Protein AF-A0A0R1MDY7-F1 (afdb_monomer_lite)

Sequence (141 aa):
MDLQIESSKIGRMMVQANVDSLRQQVEEERLKETEDSENESESTKTELEKMEDQLLELEKQQKELDKEKEIVESSFNFLKNVLGLTDEQVKSAHRNLADYTQLMEYVSYVVARIKGSSDKQIEALAKKEEIIQKEKDPKKD

Organism: NCBI:txid1423731

InterPro domains:
  IPR009681 Phage tail assembly chaperone 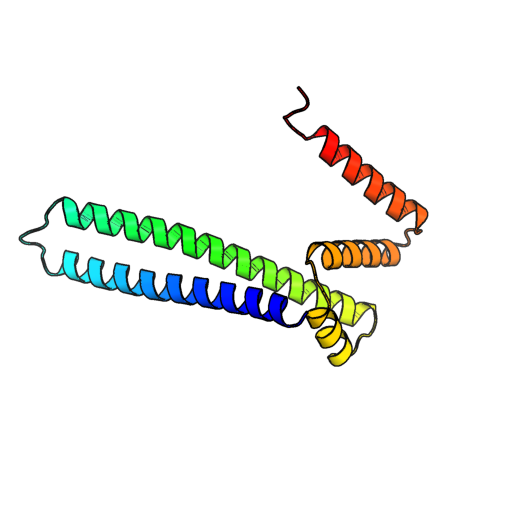protein, Siphoviridae [PF06896] (52-126)

Structure (mmCIF, N/CA/C/O backbone):
data_AF-A0A0R1MDY7-F1
#
_entry.id   AF-A0A0R1MDY7-F1
#
loop_
_atom_site.group_PDB
_atom_site.id
_atom_site.type_symbol
_atom_site.label_atom_id
_atom_site.label_alt_id
_atom_site.label_comp_id
_atom_site.label_asym_id
_atom_site.label_entity_id
_atom_site.label_seq_id
_atom_site.pdbx_PDB_ins_code
_atom_site.Cartn_x
_atom_site.Cartn_y
_atom_site.Cartn_z
_atom_site.occupancy
_atom_site.B_iso_or_equiv
_atom_site.auth_seq_id
_atom_site.auth_comp_id
_atom_site.auth_asym_id
_atom_site.auth_atom_id
_atom_site.pdbx_PDB_model_num
ATOM 1 N N . MET A 1 1 ? 12.964 -15.545 1.994 1.00 50.00 1 MET A N 1
ATOM 2 C CA . MET A 1 1 ? 12.310 -14.383 1.356 1.00 50.00 1 MET A CA 1
ATOM 3 C C . MET A 1 1 ? 10.794 -14.448 1.514 1.00 50.00 1 MET A C 1
ATOM 5 O O . MET A 1 1 ? 10.232 -13.439 1.903 1.00 50.00 1 MET A O 1
ATOM 9 N N . ASP A 1 2 ? 10.154 -15.621 1.383 1.00 54.38 2 ASP A N 1
ATOM 10 C CA . ASP A 1 2 ? 8.702 -15.793 1.639 1.00 54.38 2 ASP A CA 1
ATOM 11 C C . ASP A 1 2 ? 8.219 -15.320 3.031 1.00 54.38 2 ASP A C 1
ATOM 13 O O . ASP A 1 2 ? 7.107 -14.818 3.171 1.00 54.38 2 ASP A O 1
ATOM 17 N N . LEU A 1 3 ? 9.085 -15.384 4.050 1.00 49.34 3 LEU A N 1
ATOM 18 C CA . LEU A 1 3 ? 8.767 -15.000 5.434 1.00 49.34 3 LEU A CA 1
ATOM 19 C C . LEU A 1 3 ? 8.395 -13.515 5.626 1.00 49.34 3 LEU A C 1
ATOM 21 O O . LEU A 1 3 ? 7.615 -13.213 6.523 1.00 49.34 3 LEU A O 1
ATOM 25 N N . GLN A 1 4 ? 8.933 -12.583 4.826 1.00 52.72 4 GLN A N 1
ATOM 26 C CA . GLN A 1 4 ? 8.659 -11.140 4.996 1.00 52.72 4 GLN A CA 1
ATOM 27 C C . GLN A 1 4 ? 7.293 -10.720 4.433 1.00 52.72 4 GLN A C 1
ATOM 29 O O . GLN A 1 4 ? 6.645 -9.807 4.943 1.00 52.72 4 GLN A O 1
ATOM 34 N N . ILE A 1 5 ? 6.822 -11.401 3.392 1.00 55.75 5 ILE A N 1
ATOM 35 C CA . ILE A 1 5 ? 5.511 -11.124 2.793 1.00 55.75 5 ILE A CA 1
ATOM 36 C C . ILE A 1 5 ? 4.414 -11.770 3.628 1.00 55.75 5 ILE A C 1
ATOM 38 O O . ILE A 1 5 ? 3.368 -11.158 3.865 1.00 55.75 5 ILE A O 1
ATOM 42 N N . GLU A 1 6 ? 4.669 -12.979 4.132 1.00 58.28 6 GLU A N 1
ATOM 43 C CA . GLU A 1 6 ? 3.796 -13.601 5.120 1.00 58.28 6 GLU A CA 1
ATOM 44 C C . GLU A 1 6 ? 3.741 -12.784 6.409 1.00 58.28 6 GLU A C 1
ATOM 46 O O . GLU A 1 6 ? 2.642 -12.561 6.907 1.00 58.28 6 GLU A O 1
ATOM 51 N N . SER A 1 7 ? 4.859 -12.240 6.903 1.00 58.25 7 SER A N 1
ATOM 52 C CA . SER A 1 7 ? 4.837 -11.399 8.107 1.00 58.25 7 SER A CA 1
ATOM 53 C C . SER A 1 7 ? 4.043 -10.103 7.911 1.00 58.25 7 SER A C 1
ATOM 55 O O . SER A 1 7 ? 3.261 -9.743 8.787 1.00 58.25 7 SER A O 1
ATOM 57 N N . SER A 1 8 ? 4.151 -9.442 6.751 1.00 68.00 8 SER A N 1
ATOM 58 C CA . SER A 1 8 ? 3.347 -8.252 6.426 1.00 68.00 8 SER A CA 1
ATOM 59 C C . SER A 1 8 ? 1.848 -8.575 6.329 1.00 68.00 8 SER A C 1
ATOM 61 O O . SER A 1 8 ? 1.003 -7.826 6.824 1.00 68.00 8 SER A O 1
ATOM 63 N N . LYS A 1 9 ? 1.492 -9.723 5.737 1.00 72.44 9 LYS A N 1
ATOM 64 C CA . LYS A 1 9 ? 0.099 -10.186 5.653 1.00 72.44 9 LYS A CA 1
ATOM 65 C C . LYS A 1 9 ? -0.466 -10.565 7.025 1.00 72.44 9 LYS A C 1
ATOM 67 O O . LYS A 1 9 ? -1.593 -10.185 7.331 1.00 72.44 9 LYS A O 1
ATOM 72 N N . ILE A 1 10 ? 0.311 -11.280 7.836 1.00 78.00 10 ILE A N 1
ATOM 73 C CA . ILE A 1 10 ? -0.051 -11.671 9.204 1.00 78.00 10 ILE A CA 1
ATOM 74 C C . ILE A 1 10 ? -0.210 -10.428 10.081 1.00 78.00 10 ILE A C 1
ATOM 76 O O . ILE A 1 10 ? -1.194 -10.331 10.806 1.00 78.00 10 ILE A O 1
ATOM 80 N N . GLY A 1 11 ? 0.687 -9.446 9.959 1.00 77.94 11 GLY A N 1
ATOM 81 C CA . GLY A 1 11 ? 0.592 -8.175 10.677 1.00 77.94 11 GLY A CA 1
ATOM 82 C C . GLY A 1 11 ? -0.719 -7.443 10.391 1.00 77.94 11 GLY A C 1
ATOM 83 O O . GLY A 1 11 ? -1.428 -7.077 11.323 1.00 77.94 11 GLY A O 1
ATOM 84 N N . ARG A 1 12 ? -1.113 -7.321 9.116 1.00 78.12 12 ARG A N 1
ATOM 85 C CA . ARG A 1 12 ? -2.416 -6.733 8.747 1.00 78.12 12 ARG A CA 1
ATOM 86 C C . ARG A 1 12 ? -3.601 -7.523 9.302 1.00 78.12 12 ARG A C 1
ATOM 88 O O . ARG A 1 12 ? -4.552 -6.925 9.791 1.00 78.12 12 ARG A O 1
ATOM 95 N N . MET A 1 13 ? -3.544 -8.855 9.246 1.00 83.00 13 MET A N 1
ATOM 96 C CA . MET A 1 13 ? -4.596 -9.708 9.811 1.00 83.00 13 MET A CA 1
ATOM 97 C C . MET A 1 13 ? -4.723 -9.541 11.328 1.00 83.00 13 MET A C 1
ATOM 99 O O . MET A 1 13 ? -5.838 -9.513 11.836 1.00 83.00 13 MET A O 1
ATOM 103 N N . MET A 1 14 ? -3.607 -9.388 12.045 1.00 83.75 14 MET A N 1
ATOM 104 C CA . MET A 1 14 ? -3.617 -9.107 13.483 1.00 83.75 14 MET A CA 1
ATOM 105 C C . MET A 1 14 ? -4.224 -7.737 13.788 1.00 83.75 14 MET A C 1
ATOM 107 O O . MET A 1 14 ? -5.048 -7.636 14.689 1.00 83.75 14 MET A O 1
ATOM 111 N N . VAL A 1 15 ? -3.870 -6.699 13.023 1.00 84.50 15 VAL A N 1
ATOM 112 C CA . VAL A 1 15 ? -4.460 -5.358 13.188 1.00 84.50 15 VAL A CA 1
ATOM 113 C C . VAL A 1 15 ? -5.970 -5.395 12.943 1.00 84.50 15 VAL A C 1
ATOM 115 O O . VAL A 1 15 ? -6.720 -4.882 13.765 1.00 84.50 15 VAL A O 1
ATOM 118 N N . GLN A 1 16 ? -6.427 -6.066 11.880 1.00 85.75 16 GLN A N 1
ATOM 119 C CA . GLN A 1 16 ? -7.857 -6.253 11.610 1.00 85.75 16 GLN A CA 1
ATOM 120 C C . GLN A 1 16 ? -8.568 -6.970 12.762 1.00 85.75 16 GLN A C 1
ATOM 122 O O . GLN A 1 16 ? -9.589 -6.490 13.240 1.00 85.75 16 GLN A O 1
ATOM 127 N N . ALA A 1 17 ? -8.015 -8.091 13.232 1.00 87.69 17 ALA A N 1
ATOM 128 C CA . ALA A 1 17 ? -8.604 -8.853 14.329 1.00 87.69 17 ALA A CA 1
ATOM 129 C C . ALA A 1 17 ? -8.686 -8.030 15.626 1.00 87.69 17 ALA A C 1
ATOM 131 O O . ALA A 1 17 ? -9.670 -8.129 16.356 1.00 87.69 17 ALA A O 1
ATOM 132 N N . ASN A 1 18 ? -7.683 -7.188 15.891 1.00 85.44 18 ASN A N 1
ATOM 133 C CA . ASN A 1 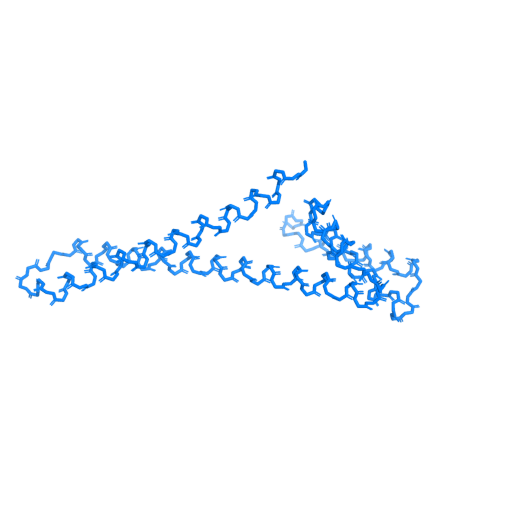18 ? -7.687 -6.286 17.039 1.00 85.44 18 ASN A CA 1
ATOM 134 C C . ASN A 1 18 ? -8.763 -5.200 16.909 1.00 85.44 18 ASN A C 1
ATOM 136 O O . ASN A 1 18 ? -9.457 -4.932 17.886 1.00 85.44 18 ASN A O 1
ATOM 140 N N . VAL A 1 19 ? -8.932 -4.607 15.719 1.00 88.75 19 VAL A N 1
ATOM 141 C CA . VAL A 1 19 ? -10.016 -3.644 15.449 1.00 88.75 19 VAL A CA 1
ATOM 142 C C . VAL A 1 19 ? -11.375 -4.299 15.679 1.00 88.75 19 VAL A C 1
ATOM 144 O O . VAL A 1 19 ? -12.198 -3.749 16.404 1.00 88.75 19 VAL A O 1
ATOM 147 N N . ASP A 1 20 ? -11.600 -5.484 15.113 1.00 90.88 20 ASP A N 1
ATOM 148 C CA . ASP A 1 20 ? -12.883 -6.184 15.223 1.00 90.88 20 ASP A CA 1
ATOM 149 C C . ASP A 1 20 ? -13.193 -6.557 16.682 1.00 90.88 20 ASP A C 1
ATOM 151 O O . ASP A 1 20 ? -14.305 -6.333 17.162 1.00 90.88 20 ASP A O 1
ATOM 155 N N . SER A 1 21 ? -12.192 -7.054 17.417 1.00 91.25 21 SER A N 1
ATOM 156 C CA . SER A 1 21 ? -12.335 -7.387 18.836 1.00 91.25 21 SER A CA 1
ATOM 157 C C . SER A 1 21 ? -12.627 -6.157 19.696 1.00 91.25 21 SER A C 1
ATOM 159 O O . SER A 1 21 ? -13.457 -6.240 20.600 1.00 91.25 21 SER A O 1
ATOM 161 N N . LEU A 1 22 ? -11.950 -5.030 19.457 1.00 89.12 22 LEU A N 1
ATOM 162 C CA . LEU A 1 22 ? -12.144 -3.817 20.253 1.00 89.12 22 LEU A CA 1
ATOM 163 C C . LEU A 1 22 ? -13.482 -3.143 19.930 1.00 89.12 22 LEU A C 1
ATOM 165 O O . LEU A 1 22 ? -14.151 -2.664 20.839 1.00 89.12 22 LEU A O 1
ATOM 169 N N . ARG A 1 23 ? -13.925 -3.177 18.664 1.00 90.81 23 ARG A N 1
ATOM 170 C CA . ARG A 1 23 ? -15.281 -2.746 18.281 1.00 90.81 23 ARG A CA 1
ATOM 171 C C . ARG A 1 23 ? -16.349 -3.502 19.052 1.00 90.81 23 ARG A C 1
ATOM 173 O O . ARG A 1 23 ? -17.258 -2.875 19.584 1.00 90.81 23 ARG A O 1
ATOM 180 N N . GLN A 1 24 ? -16.216 -4.825 19.132 1.00 90.12 24 GLN A N 1
ATOM 181 C CA . GLN A 1 24 ? -17.167 -5.650 19.865 1.00 90.12 24 GLN A CA 1
ATOM 182 C C . GLN A 1 24 ? -17.187 -5.292 21.360 1.00 90.12 24 GLN A C 1
ATOM 184 O O . GLN A 1 24 ? -18.261 -5.157 21.935 1.00 90.12 24 GLN A O 1
ATOM 189 N N . GLN A 1 25 ? -16.021 -5.069 21.974 1.00 87.81 25 GLN A N 1
ATOM 190 C CA . GLN A 1 25 ? -15.932 -4.655 23.381 1.00 87.81 25 GLN A CA 1
ATOM 191 C C . GLN A 1 25 ? -16.579 -3.287 23.632 1.00 87.81 25 GLN A C 1
ATOM 193 O O . GLN A 1 25 ? -17.334 -3.144 24.587 1.00 87.81 25 GLN A O 1
ATOM 198 N N . VAL A 1 26 ? -16.339 -2.303 22.758 1.00 88.31 26 VAL A N 1
ATOM 199 C CA . VAL A 1 26 ? -16.974 -0.975 22.841 1.00 88.31 26 VAL A CA 1
ATOM 200 C C . VAL A 1 26 ? -18.496 -1.083 22.721 1.00 88.31 26 VAL A C 1
ATOM 202 O O . VAL A 1 26 ? -19.223 -0.406 23.444 1.00 88.31 26 VAL A O 1
ATOM 205 N N . GLU A 1 27 ? -18.996 -1.934 21.824 1.00 87.69 27 GLU A N 1
ATOM 206 C CA . GLU A 1 27 ? -20.435 -2.135 21.631 1.00 87.69 27 GLU A CA 1
ATOM 207 C C . GLU A 1 27 ? -21.086 -2.827 22.839 1.00 87.69 27 GLU A C 1
ATOM 209 O O . GLU A 1 27 ? -22.139 -2.389 23.303 1.00 87.69 27 GLU A O 1
ATOM 214 N N . GLU A 1 28 ? -20.434 -3.848 23.403 1.00 87.31 28 GLU A N 1
ATOM 215 C CA . GLU A 1 28 ? -20.876 -4.524 24.629 1.00 87.31 28 GLU A CA 1
ATOM 216 C C . GLU A 1 28 ? -20.900 -3.574 25.836 1.00 87.31 28 GLU A C 1
ATOM 218 O O . GLU A 1 28 ? -21.850 -3.600 26.618 1.00 87.31 28 GLU A O 1
ATOM 223 N N . GLU A 1 29 ? -19.890 -2.716 25.985 1.00 83.75 29 GLU A N 1
ATOM 224 C CA . GLU A 1 29 ? -19.792 -1.796 27.122 1.00 83.75 29 GLU A CA 1
ATOM 225 C C . GLU A 1 29 ? -20.780 -0.621 27.002 1.00 83.75 29 GLU A C 1
ATOM 227 O O . GLU A 1 29 ? -21.405 -0.237 27.990 1.00 83.75 29 GLU A O 1
ATOM 232 N N . ARG A 1 30 ? -21.042 -0.137 25.777 1.00 83.62 30 ARG A N 1
ATOM 233 C CA . ARG A 1 30 ? -22.129 0.821 25.496 1.00 83.62 30 ARG A CA 1
ATOM 234 C C . ARG A 1 30 ? -23.505 0.270 25.849 1.00 83.62 30 ARG A C 1
ATOM 236 O O . ARG A 1 30 ? -24.335 0.998 26.387 1.00 83.62 30 ARG A O 1
ATOM 243 N N . LEU A 1 31 ? -23.763 -0.999 25.524 1.00 82.94 31 LEU A N 1
ATOM 244 C CA . LEU A 1 31 ? -25.036 -1.643 25.847 1.00 82.94 31 LEU A CA 1
ATOM 245 C C . LEU A 1 31 ? -25.233 -1.742 27.365 1.00 82.94 31 LEU A C 1
ATOM 247 O O . LEU A 1 31 ? -26.321 -1.436 27.851 1.00 82.94 31 LEU A O 1
ATOM 251 N N . LYS A 1 32 ? -24.176 -2.066 28.120 1.00 80.25 32 LYS A N 1
ATOM 252 C CA . LYS A 1 32 ? -24.225 -2.092 29.590 1.00 80.25 32 LYS A CA 1
ATOM 253 C C . LYS A 1 32 ? -24.492 -0.715 30.197 1.00 80.25 32 LYS A C 1
ATOM 255 O O . LYS A 1 32 ? -25.348 -0.620 31.067 1.00 80.25 32 LYS A O 1
ATOM 260 N N . GLU A 1 33 ? -23.850 0.354 29.711 1.00 70.75 33 GLU A N 1
ATOM 261 C CA . GLU A 1 33 ? -24.169 1.727 30.155 1.00 70.75 33 GLU A CA 1
ATOM 262 C C . GLU A 1 33 ? -25.649 2.077 29.920 1.00 70.75 33 GLU A C 1
ATOM 264 O O . GLU A 1 33 ? -26.303 2.672 30.777 1.00 70.75 33 GLU A O 1
ATOM 269 N N . THR A 1 34 ? -26.225 1.659 28.786 1.00 68.19 34 THR A N 1
ATOM 270 C CA . THR A 1 34 ? -27.648 1.912 28.507 1.00 68.19 34 THR A CA 1
ATOM 271 C C . THR A 1 34 ? -28.617 1.066 29.339 1.00 68.19 34 THR A C 1
ATOM 273 O O . THR A 1 34 ? -29.760 1.483 29.527 1.00 68.19 34 THR A O 1
ATOM 276 N N . GLU A 1 35 ? -28.196 -0.101 29.835 1.00 66.75 35 GLU A N 1
ATOM 277 C CA . GLU A 1 35 ? -29.022 -0.999 30.657 1.00 66.75 35 GLU A CA 1
ATOM 278 C C . GLU A 1 35 ? -28.920 -0.687 32.167 1.00 66.75 35 GLU A C 1
ATOM 280 O O . GLU A 1 35 ? -29.916 -0.823 32.877 1.00 66.75 35 GLU A O 1
ATOM 285 N N . ASP A 1 36 ? -27.778 -0.176 32.647 1.00 60.16 36 ASP A N 1
ATOM 286 C CA . ASP A 1 36 ? -27.485 0.093 34.068 1.00 60.16 36 ASP A CA 1
ATOM 287 C C . ASP A 1 36 ? -27.713 1.561 34.504 1.00 60.16 36 ASP A C 1
ATOM 289 O O . ASP A 1 36 ? -27.103 2.038 35.467 1.00 60.16 36 ASP A O 1
ATOM 293 N N . SER A 1 37 ? -28.644 2.286 33.865 1.00 55.31 37 SER A N 1
ATOM 294 C CA . SER A 1 37 ? -28.946 3.720 34.106 1.00 55.31 37 SER A CA 1
ATOM 295 C C . SER A 1 37 ? -29.321 4.130 35.553 1.00 55.31 37 SER A C 1
ATOM 297 O O . SER A 1 37 ? -29.659 5.289 35.792 1.00 55.31 37 SER A O 1
ATOM 299 N N . GLU A 1 38 ? -29.258 3.234 36.541 1.00 54.66 38 GLU A N 1
ATOM 300 C CA . GLU A 1 38 ? -29.468 3.541 37.963 1.00 54.66 38 GLU A CA 1
ATOM 301 C C . GLU A 1 38 ? -28.187 3.513 38.824 1.00 54.66 38 GLU A C 1
ATOM 303 O O . GLU A 1 38 ? -28.268 3.851 40.007 1.00 54.66 38 GLU A O 1
ATOM 308 N N . ASN A 1 39 ? -27.002 3.167 38.291 1.00 56.56 39 ASN A N 1
ATOM 309 C CA . ASN A 1 39 ? -25.778 3.114 39.112 1.00 56.56 39 ASN A CA 1
ATOM 310 C C . ASN A 1 39 ? -24.457 3.326 38.331 1.00 56.56 39 ASN A C 1
ATOM 312 O O . ASN A 1 39 ? -23.499 2.570 38.491 1.00 56.56 39 ASN A O 1
ATOM 316 N N . GLU A 1 40 ? -24.374 4.356 37.483 1.00 56.25 40 GLU A N 1
ATOM 317 C CA . GLU A 1 40 ? -23.128 4.696 36.775 1.00 56.25 40 GLU A CA 1
ATOM 318 C C . GLU A 1 40 ? -22.041 5.209 37.740 1.00 56.25 40 GLU A C 1
ATOM 320 O O . GLU A 1 40 ? -22.195 6.239 38.402 1.00 56.25 40 GLU A O 1
ATOM 325 N N . SER A 1 41 ? -20.900 4.514 37.794 1.00 58.72 41 SER A N 1
ATOM 326 C CA . SER A 1 41 ? -19.681 5.059 38.397 1.00 58.72 41 SER A CA 1
ATOM 327 C C . SER A 1 41 ? -18.902 5.847 37.340 1.00 58.72 41 SER A C 1
ATOM 329 O O . SER A 1 41 ? -18.736 5.390 36.216 1.00 58.72 41 SER A O 1
ATOM 331 N N . GLU A 1 42 ? -18.339 6.997 37.704 1.00 60.53 42 GLU A N 1
ATOM 332 C CA . GLU A 1 42 ? -17.494 7.841 36.833 1.00 60.53 42 GLU A CA 1
ATOM 333 C C . GLU A 1 42 ? -16.303 7.069 36.200 1.00 60.53 42 GLU A C 1
ATOM 335 O O . GLU A 1 42 ? -15.740 7.471 35.180 1.00 60.53 42 GLU A O 1
ATOM 340 N N . SER A 1 43 ? -15.953 5.911 36.778 1.00 61.19 43 SER A N 1
ATOM 341 C CA . SER A 1 43 ? -14.912 4.996 36.303 1.00 61.19 43 SER A CA 1
ATOM 342 C C . SER A 1 43 ? -15.261 4.285 34.990 1.00 61.19 43 SER A C 1
ATOM 344 O O . SER A 1 43 ? -14.376 4.157 34.150 1.00 61.19 43 SER A O 1
ATOM 346 N N . THR A 1 44 ? -16.507 3.838 34.784 1.00 63.66 44 THR A N 1
ATOM 347 C CA . THR A 1 44 ? -16.895 3.059 33.585 1.00 63.66 44 THR A CA 1
ATOM 348 C C . THR A 1 44 ? -16.962 3.940 32.343 1.00 63.66 44 THR A C 1
ATOM 350 O O . THR A 1 44 ? -16.396 3.596 31.309 1.00 63.66 44 THR A O 1
ATOM 353 N N . LYS A 1 45 ? -17.499 5.154 32.488 1.00 67.88 45 LYS A N 1
ATOM 354 C CA . LYS A 1 45 ? -17.523 6.159 31.419 1.00 67.88 45 LYS A CA 1
ATOM 355 C C . LYS A 1 45 ? -16.122 6.546 30.935 1.00 67.88 45 LYS A C 1
ATOM 357 O O . LYS A 1 45 ? -15.873 6.678 29.741 1.00 67.88 45 LYS A O 1
ATOM 362 N N . THR A 1 46 ? -15.178 6.667 31.870 1.00 80.06 46 THR A N 1
ATOM 363 C CA . THR A 1 46 ? -13.774 6.978 31.558 1.00 80.06 46 THR A CA 1
ATOM 364 C C . THR A 1 46 ? -13.061 5.814 30.852 1.00 80.06 46 THR A C 1
ATOM 366 O O . THR A 1 46 ? -12.100 6.025 30.111 1.00 80.06 46 THR A O 1
ATOM 369 N N . GLU A 1 47 ? -13.475 4.570 31.102 1.00 81.25 47 GLU A N 1
ATOM 370 C CA . GLU A 1 47 ? -12.935 3.391 30.416 1.00 81.25 47 GLU A CA 1
ATOM 371 C C . GLU A 1 47 ? -13.499 3.243 29.003 1.00 81.25 47 GLU A C 1
ATOM 373 O O . GLU A 1 47 ? -12.721 2.983 28.083 1.00 81.25 47 GLU A O 1
ATOM 378 N N . LEU A 1 48 ? -14.796 3.502 28.807 1.00 83.75 48 LEU A N 1
ATOM 379 C CA . LEU A 1 48 ? -15.412 3.498 27.483 1.00 83.75 48 LEU A CA 1
ATOM 380 C C . LEU A 1 48 ? -14.768 4.539 26.556 1.00 83.75 48 LEU A C 1
ATOM 382 O O . LEU A 1 48 ? -14.359 4.193 25.449 1.00 83.75 48 LEU A O 1
ATOM 386 N N . GLU A 1 49 ? -14.587 5.779 27.025 1.00 85.31 49 GLU A N 1
ATOM 387 C CA . GLU A 1 49 ? -13.916 6.838 26.251 1.00 85.31 49 GLU A CA 1
ATOM 388 C C . GLU A 1 49 ? -12.500 6.418 25.812 1.00 85.31 49 GLU A C 1
ATOM 390 O O . GLU A 1 49 ? -12.110 6.615 24.662 1.00 85.31 49 GLU A O 1
ATOM 395 N N . LYS A 1 50 ? -11.737 5.750 26.689 1.00 87.25 50 LYS A N 1
ATOM 396 C CA . LYS A 1 50 ? -10.401 5.234 26.338 1.00 87.25 50 LYS A CA 1
ATOM 397 C C . LYS A 1 50 ? -10.451 4.130 25.285 1.00 87.25 50 LYS A C 1
ATOM 399 O O . LYS A 1 50 ? -9.558 4.074 24.440 1.00 87.25 50 LYS A O 1
ATOM 404 N N . MET A 1 51 ? -11.437 3.235 25.348 1.00 86.25 51 MET A N 1
ATOM 405 C CA . MET A 1 51 ? -11.602 2.178 24.345 1.00 86.25 51 MET A CA 1
ATOM 406 C C . MET A 1 51 ? -12.010 2.759 22.988 1.00 86.25 51 MET A C 1
ATOM 408 O O . MET A 1 51 ? -11.492 2.322 21.960 1.00 86.25 51 MET A O 1
ATOM 412 N N . GLU A 1 52 ? -12.876 3.774 22.974 1.00 87.81 52 GLU A N 1
ATOM 413 C CA . GLU A 1 52 ? -13.267 4.498 21.760 1.00 87.81 52 GLU A CA 1
ATOM 414 C C . GLU A 1 52 ? -12.075 5.234 21.123 1.00 87.81 52 GLU A C 1
ATOM 416 O O . GLU A 1 52 ? -11.859 5.123 19.912 1.00 87.81 52 GLU A O 1
ATOM 421 N N . ASP A 1 53 ? -11.243 5.905 21.924 1.00 90.81 53 ASP A N 1
ATOM 422 C CA . ASP A 1 53 ? -10.015 6.557 21.450 1.00 90.81 53 ASP A CA 1
ATOM 423 C C . ASP A 1 53 ? -9.013 5.548 20.863 1.00 90.81 53 ASP A C 1
ATOM 425 O O . ASP A 1 53 ? -8.427 5.773 19.798 1.00 90.81 53 ASP A O 1
ATOM 429 N N . GLN A 1 54 ? -8.822 4.404 21.531 1.00 90.06 54 GLN A N 1
ATOM 430 C CA . GLN A 1 54 ? -7.963 3.324 21.033 1.00 90.06 54 GLN A CA 1
ATOM 431 C C . GLN A 1 54 ? -8.488 2.730 19.726 1.00 90.06 54 GLN A C 1
ATOM 433 O O . GLN A 1 54 ? -7.706 2.446 18.814 1.00 90.06 54 GLN A O 1
ATOM 438 N N . LEU A 1 55 ? -9.806 2.562 19.620 1.00 89.44 55 LEU A N 1
ATOM 439 C CA . LEU A 1 55 ? -10.448 2.073 18.413 1.00 89.44 55 LEU A CA 1
ATOM 440 C C . LEU A 1 55 ? -10.239 3.042 17.246 1.00 89.44 55 LEU A C 1
ATOM 442 O O . LEU A 1 55 ? -9.850 2.611 16.162 1.00 89.44 55 LEU A O 1
ATOM 446 N N . LEU A 1 56 ? -10.426 4.344 17.470 1.00 91.81 56 LEU A N 1
ATOM 447 C CA . LEU A 1 56 ? -10.204 5.372 16.452 1.00 91.81 56 LEU A CA 1
ATOM 448 C C . LEU A 1 56 ? -8.769 5.357 15.910 1.00 91.81 56 LEU A C 1
ATOM 450 O O . LEU A 1 56 ? -8.565 5.455 14.695 1.00 91.81 56 LEU A O 1
ATOM 454 N N . GLU A 1 57 ? -7.775 5.211 16.786 1.00 90.69 57 GLU A N 1
ATOM 455 C CA . GLU A 1 57 ? -6.371 5.140 16.374 1.00 90.69 57 GLU A CA 1
ATOM 456 C C . GLU A 1 57 ? -6.080 3.863 15.566 1.00 90.69 57 GLU A C 1
ATOM 458 O O . GLU A 1 57 ? -5.461 3.933 14.501 1.00 90.69 57 GLU A O 1
ATOM 463 N N . LEU A 1 58 ? -6.583 2.703 16.001 1.00 87.19 58 LEU A N 1
ATOM 464 C CA . LEU A 1 58 ? -6.409 1.447 15.262 1.00 87.19 58 LEU A CA 1
ATOM 465 C C . LEU A 1 58 ? -7.112 1.466 13.897 1.00 87.19 58 LEU A C 1
ATOM 467 O O . LEU A 1 58 ? -6.544 1.011 12.903 1.00 87.19 58 LEU A O 1
ATOM 471 N N . GLU A 1 59 ? -8.312 2.039 13.807 1.00 88.44 59 GLU A N 1
ATOM 472 C CA . GLU A 1 59 ? -9.025 2.209 12.537 1.00 88.44 59 GLU A CA 1
ATOM 473 C C . GLU A 1 59 ? -8.276 3.124 11.568 1.00 88.44 59 GLU A C 1
ATOM 475 O O . GLU A 1 59 ? -8.291 2.911 10.351 1.00 88.44 59 GLU A O 1
ATOM 480 N N . LYS A 1 60 ? -7.618 4.165 12.085 1.00 90.38 60 LYS A N 1
ATOM 481 C CA . LYS A 1 60 ? -6.783 5.044 11.269 1.00 90.38 60 LYS A CA 1
ATOM 482 C C . LYS A 1 60 ? -5.572 4.290 10.720 1.00 90.38 60 LYS A C 1
ATOM 484 O O . LYS A 1 60 ? -5.322 4.364 9.518 1.00 90.38 60 LYS A O 1
ATOM 489 N N . GLN A 1 61 ? -4.877 3.528 11.562 1.00 86.38 61 GLN A N 1
ATOM 490 C CA . GLN A 1 61 ? -3.737 2.703 11.148 1.00 86.38 61 GLN A CA 1
ATOM 491 C C . GLN A 1 61 ? -4.144 1.653 10.109 1.00 86.38 61 GLN A C 1
ATOM 493 O O . GLN A 1 61 ? -3.467 1.471 9.099 1.00 86.38 61 GLN A O 1
ATOM 498 N N . GLN A 1 62 ? -5.292 1.007 10.301 1.00 86.31 62 GLN A N 1
ATOM 499 C CA . GLN A 1 62 ? -5.851 0.066 9.336 1.00 86.31 62 GLN A CA 1
ATOM 500 C C . GLN A 1 62 ? -6.139 0.730 7.984 1.00 86.31 62 GLN A C 1
ATOM 502 O O . GLN A 1 62 ? -5.720 0.216 6.949 1.00 86.31 62 GLN A O 1
ATOM 507 N N . LYS A 1 63 ? -6.776 1.909 7.981 1.00 88.50 63 LYS A N 1
ATOM 508 C CA . LYS A 1 63 ? -7.024 2.676 6.748 1.00 88.50 63 LYS A CA 1
ATOM 509 C C . LYS A 1 63 ? -5.733 3.054 6.023 1.00 88.50 63 LYS A C 1
ATOM 511 O O . LYS A 1 63 ? -5.723 3.115 4.796 1.00 88.50 63 LYS A O 1
ATOM 516 N N . GLU A 1 64 ? -4.663 3.359 6.750 1.00 87.00 64 GLU A N 1
ATOM 517 C CA . GLU A 1 64 ? -3.355 3.643 6.151 1.00 87.00 64 GLU A CA 1
ATOM 518 C C . GLU A 1 64 ? -2.752 2.391 5.496 1.00 87.00 64 GLU A C 1
ATOM 520 O O . GLU A 1 64 ? -2.312 2.465 4.348 1.00 87.00 64 GLU A O 1
ATOM 525 N N . LEU A 1 65 ? -2.833 1.233 6.158 1.00 84.75 65 LEU A N 1
ATOM 526 C CA . LEU A 1 65 ? -2.381 -0.053 5.609 1.00 84.75 65 LEU A CA 1
ATOM 527 C C . LEU A 1 65 ? -3.184 -0.485 4.372 1.00 84.75 65 LEU A C 1
ATOM 529 O O . LEU A 1 65 ? -2.618 -1.035 3.424 1.00 84.75 65 LEU A O 1
ATOM 533 N N . ASP A 1 66 ? -4.493 -0.232 4.358 1.00 84.75 66 ASP A N 1
ATOM 534 C CA . ASP A 1 66 ? -5.349 -0.530 3.207 1.00 84.75 66 ASP A CA 1
ATOM 535 C C . ASP A 1 66 ? -4.998 0.352 2.005 1.00 84.75 66 ASP A C 1
ATOM 537 O O . ASP A 1 66 ? -4.847 -0.152 0.890 1.00 84.75 66 ASP A O 1
ATOM 541 N N . LYS A 1 67 ? -4.766 1.651 2.229 1.00 87.00 67 LYS A N 1
ATOM 542 C CA . LYS A 1 67 ? -4.289 2.563 1.177 1.00 87.00 67 LYS A CA 1
ATOM 543 C C . LYS A 1 67 ? -2.938 2.136 0.618 1.00 87.00 67 LYS A C 1
ATOM 545 O O . LYS A 1 67 ? -2.740 2.168 -0.594 1.00 87.00 67 LYS A O 1
ATOM 550 N N . GLU A 1 68 ? -2.004 1.743 1.480 1.00 84.12 68 GLU A N 1
ATOM 551 C CA . GLU A 1 68 ? -0.696 1.245 1.049 1.00 84.12 68 GLU A CA 1
ATOM 552 C C . GLU A 1 68 ? -0.856 0.023 0.136 1.00 84.12 68 GLU A C 1
ATOM 554 O O . GLU A 1 68 ? -0.287 -0.025 -0.957 1.00 84.12 68 GLU A O 1
ATOM 559 N N . LYS A 1 69 ? -1.706 -0.932 0.528 1.00 84.50 69 LYS A N 1
ATOM 560 C CA . LYS A 1 69 ? -2.018 -2.110 -0.285 1.00 84.50 69 LYS A CA 1
ATOM 561 C C . LYS A 1 69 ? -2.607 -1.731 -1.646 1.00 84.50 69 LYS A C 1
ATOM 563 O O . LYS A 1 69 ? -2.161 -2.265 -2.662 1.00 84.50 69 LYS A O 1
ATOM 568 N N . GLU A 1 70 ? -3.571 -0.814 -1.685 1.00 88.44 70 GLU A N 1
ATOM 569 C CA . GLU A 1 70 ? -4.175 -0.344 -2.937 1.00 88.44 70 GLU A CA 1
ATOM 570 C C . GLU A 1 70 ? -3.144 0.296 -3.874 1.00 88.44 70 GLU A C 1
ATOM 572 O O . GLU A 1 70 ? -3.156 0.039 -5.082 1.00 88.44 70 GLU A O 1
ATOM 577 N N . ILE A 1 71 ? -2.222 1.098 -3.332 1.00 87.88 71 ILE A N 1
ATOM 578 C CA . ILE A 1 71 ? -1.136 1.719 -4.101 1.00 87.88 71 ILE A CA 1
ATOM 579 C C . ILE A 1 71 ? -0.223 0.646 -4.698 1.00 87.88 71 ILE A C 1
ATOM 581 O O . ILE A 1 71 ? 0.124 0.716 -5.881 1.00 87.88 71 ILE A O 1
ATOM 585 N N . VAL A 1 72 ? 0.144 -0.364 -3.911 1.00 86.88 72 VAL A N 1
ATOM 586 C CA . VAL A 1 72 ? 0.996 -1.471 -4.360 1.00 86.88 72 VAL A CA 1
ATOM 587 C C . VAL A 1 72 ? 0.313 -2.268 -5.470 1.00 86.88 72 VAL A C 1
ATOM 589 O O . VAL A 1 72 ? 0.901 -2.469 -6.533 1.00 86.88 72 VAL A O 1
ATOM 592 N N . GLU A 1 73 ? -0.939 -2.679 -5.270 1.00 88.44 73 GLU A N 1
ATOM 593 C CA . GLU A 1 73 ? -1.704 -3.429 -6.274 1.00 88.44 73 GLU A CA 1
ATOM 594 C C . GLU A 1 73 ? -1.889 -2.616 -7.562 1.00 88.44 73 GLU A C 1
ATOM 596 O O . GLU A 1 73 ? -1.676 -3.126 -8.666 1.00 88.44 73 GLU A O 1
ATOM 601 N N . SER A 1 74 ? -2.201 -1.325 -7.438 1.00 92.19 74 SER A N 1
ATOM 602 C CA . SER A 1 74 ? -2.315 -0.409 -8.578 1.00 92.19 74 SER A CA 1
ATOM 603 C C . SER A 1 74 ? -0.995 -0.265 -9.335 1.00 92.19 74 SER A C 1
ATOM 605 O O . SER A 1 74 ? -0.988 -0.244 -10.567 1.00 92.19 74 SER A O 1
ATOM 607 N N . SER A 1 75 ? 0.130 -0.223 -8.620 1.00 91.56 75 SER A N 1
ATOM 608 C CA . SER A 1 75 ? 1.470 -0.115 -9.204 1.00 91.56 75 SER A CA 1
ATOM 609 C C . SER A 1 75 ? 1.839 -1.366 -10.000 1.00 91.56 75 SER A C 1
ATOM 611 O O . SER A 1 75 ? 2.294 -1.266 -11.140 1.00 91.56 75 SER A O 1
ATOM 613 N N . PHE A 1 76 ? 1.576 -2.556 -9.455 1.00 91.94 76 PHE A N 1
ATOM 614 C CA . PHE A 1 76 ? 1.792 -3.806 -10.183 1.00 91.94 76 PHE A CA 1
ATOM 615 C C . PHE A 1 76 ? 0.859 -3.954 -11.384 1.00 91.94 76 PHE A C 1
ATOM 617 O O . PHE A 1 76 ? 1.311 -4.384 -12.444 1.00 91.94 76 PHE A O 1
ATOM 624 N N . ASN A 1 77 ? -0.407 -3.548 -11.267 1.00 92.94 77 ASN A N 1
ATOM 625 C CA . ASN A 1 77 ? -1.340 -3.535 -12.394 1.00 92.94 77 ASN A CA 1
ATOM 626 C C . ASN A 1 77 ? -0.885 -2.576 -13.502 1.00 92.94 77 ASN A C 1
ATOM 628 O O . ASN A 1 77 ? -0.930 -2.925 -14.683 1.00 92.94 77 ASN A O 1
ATOM 632 N N . PHE A 1 78 ? -0.395 -1.390 -13.138 1.00 94.81 78 PHE A N 1
ATOM 633 C CA . PHE A 1 78 ? 0.207 -0.457 -14.085 1.00 94.81 78 PHE A CA 1
ATOM 634 C C . PHE A 1 78 ? 1.396 -1.093 -14.817 1.00 94.81 78 PHE A C 1
ATOM 636 O O . PHE A 1 78 ? 1.410 -1.120 -16.049 1.00 94.81 78 PHE A O 1
ATOM 643 N N . LEU A 1 79 ? 2.355 -1.663 -14.080 1.00 93.88 79 LEU A N 1
ATOM 644 C CA . LEU A 1 79 ? 3.528 -2.319 -14.664 1.00 93.88 79 LEU A CA 1
ATOM 645 C C . LEU A 1 79 ? 3.139 -3.500 -15.555 1.00 93.88 79 LEU A C 1
ATOM 647 O O . LEU A 1 79 ? 3.69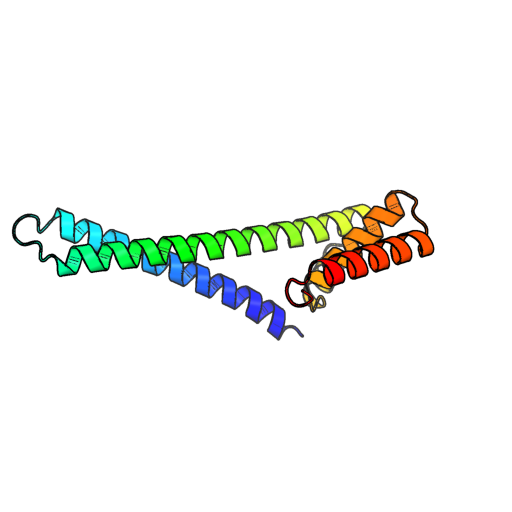3 -3.652 -16.643 1.00 93.88 79 LEU A O 1
ATOM 651 N N . LYS A 1 80 ? 2.154 -4.298 -15.131 1.00 94.81 80 LYS A N 1
ATOM 652 C CA . LYS A 1 80 ? 1.603 -5.402 -15.919 1.00 94.81 80 LYS A CA 1
ATOM 653 C C . LYS A 1 80 ? 1.120 -4.917 -17.280 1.00 94.81 80 LYS A C 1
ATOM 655 O O . LYS A 1 80 ? 1.499 -5.487 -18.298 1.00 94.81 80 LYS A O 1
ATOM 660 N N . ASN A 1 81 ? 0.329 -3.850 -17.291 1.00 95.00 81 ASN A N 1
ATOM 661 C CA . ASN A 1 81 ? -0.270 -3.318 -18.509 1.00 95.00 81 ASN A CA 1
ATOM 662 C C . ASN A 1 81 ? 0.764 -2.655 -19.424 1.00 95.00 81 ASN A C 1
ATOM 664 O O . ASN A 1 81 ? 0.732 -2.861 -20.633 1.00 95.00 81 ASN A O 1
ATOM 668 N N . VAL A 1 82 ? 1.691 -1.879 -18.860 1.00 94.31 82 VAL A N 1
ATOM 669 C CA . VAL A 1 82 ? 2.703 -1.148 -19.636 1.00 94.31 82 VAL A CA 1
ATOM 670 C C . VAL A 1 82 ? 3.753 -2.081 -20.228 1.00 94.31 82 VAL A C 1
ATOM 672 O O . VAL A 1 82 ? 4.159 -1.899 -21.373 1.00 94.31 82 VAL A O 1
ATOM 675 N N . LEU A 1 83 ? 4.215 -3.060 -19.451 1.00 92.81 83 LEU A N 1
ATOM 676 C CA . LEU A 1 83 ? 5.305 -3.953 -19.850 1.00 92.81 83 LEU A CA 1
ATOM 677 C C . LEU A 1 83 ? 4.799 -5.273 -20.448 1.00 92.81 83 LEU A C 1
ATOM 679 O O . LEU A 1 83 ? 5.608 -6.104 -20.852 1.00 92.81 83 LEU A O 1
ATOM 683 N N . GLY A 1 84 ? 3.479 -5.480 -20.500 1.00 93.62 84 GLY A N 1
ATOM 684 C CA . GLY A 1 84 ? 2.870 -6.712 -21.003 1.00 93.62 84 GLY A CA 1
ATOM 685 C C . GLY A 1 84 ? 3.199 -7.937 -20.147 1.00 93.62 84 GLY A C 1
ATOM 686 O O . GLY A 1 84 ? 3.429 -9.018 -20.687 1.00 93.62 84 GLY A O 1
ATOM 687 N N . LEU A 1 85 ? 3.267 -7.776 -18.822 1.00 93.62 85 LEU A N 1
ATOM 688 C CA . LEU A 1 85 ? 3.610 -8.876 -17.918 1.00 93.62 85 LEU A CA 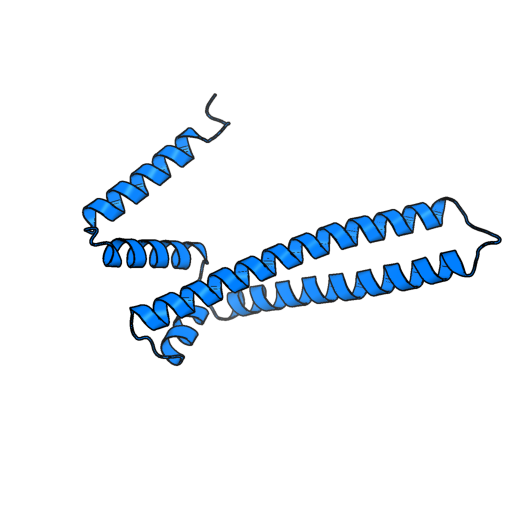1
ATOM 689 C C . LEU A 1 85 ? 2.446 -9.862 -17.781 1.00 93.62 85 LEU A C 1
ATOM 691 O O . LEU A 1 85 ? 1.269 -9.498 -17.757 1.00 93.62 85 LEU A O 1
ATOM 695 N N . THR A 1 86 ? 2.789 -11.131 -17.615 1.00 94.06 86 THR A N 1
ATOM 696 C CA . THR A 1 86 ? 1.840 -12.183 -17.242 1.00 94.06 86 THR A CA 1
ATOM 697 C C . THR A 1 86 ? 1.521 -12.135 -15.747 1.00 94.06 86 THR A C 1
ATOM 699 O O . THR A 1 86 ? 2.296 -11.618 -14.938 1.00 94.06 86 THR A O 1
ATOM 702 N N . ASP A 1 87 ? 0.399 -12.737 -15.348 1.00 91.19 87 ASP A N 1
ATOM 703 C CA . ASP A 1 87 ? 0.035 -12.869 -13.932 1.00 91.19 87 ASP A CA 1
ATOM 704 C C . ASP A 1 87 ? 1.079 -13.636 -13.113 1.00 91.19 87 ASP A C 1
ATOM 706 O O . ASP A 1 87 ? 1.286 -13.338 -11.938 1.00 91.19 87 ASP A O 1
ATOM 710 N N . GLU A 1 88 ? 1.770 -14.602 -13.718 1.00 91.69 88 GLU A N 1
ATOM 711 C CA . GLU A 1 88 ? 2.844 -15.339 -13.047 1.00 91.69 88 GLU A CA 1
ATOM 712 C C . GLU A 1 88 ? 4.068 -14.460 -12.791 1.00 91.69 88 GLU A C 1
ATOM 714 O O . GLU A 1 88 ? 4.645 -14.513 -11.704 1.00 91.69 88 GLU A O 1
ATOM 719 N N . GLN A 1 89 ? 4.430 -13.598 -13.744 1.00 90.12 89 GLN A N 1
ATOM 720 C CA . GLN A 1 89 ? 5.519 -12.636 -13.570 1.00 90.12 89 GLN A CA 1
ATOM 721 C C . GLN A 1 89 ? 5.183 -11.599 -12.498 1.00 90.12 89 GLN A C 1
ATOM 723 O O . GLN A 1 89 ? 6.034 -11.300 -11.665 1.00 90.12 89 GLN A O 1
ATOM 728 N N . VAL A 1 90 ? 3.942 -11.106 -12.462 1.00 88.94 90 VAL A N 1
ATOM 729 C CA . VAL A 1 90 ? 3.481 -10.180 -11.416 1.00 88.94 90 VAL A CA 1
ATOM 730 C C . VAL A 1 90 ? 3.486 -10.855 -10.045 1.00 88.94 90 VAL A C 1
ATOM 732 O O . VAL A 1 90 ? 4.014 -10.291 -9.090 1.00 88.94 90 VAL A O 1
ATOM 735 N N . LYS A 1 91 ? 2.981 -12.091 -9.935 1.00 87.31 91 LYS A N 1
ATOM 736 C CA . LYS A 1 91 ? 3.038 -12.870 -8.685 1.00 87.31 91 LYS A CA 1
ATOM 737 C C . LYS A 1 91 ? 4.473 -13.119 -8.229 1.00 87.31 91 LYS A C 1
ATOM 739 O O . LYS A 1 91 ? 4.757 -13.020 -7.039 1.00 87.31 91 LYS A O 1
ATOM 744 N N . SER A 1 92 ? 5.369 -13.439 -9.158 1.00 87.06 92 SER A N 1
ATOM 745 C CA . SER A 1 92 ? 6.790 -13.622 -8.866 1.00 87.06 92 SER A CA 1
ATOM 746 C C . SER A 1 92 ? 7.429 -12.318 -8.387 1.00 87.06 92 SER A C 1
ATOM 748 O O . SER A 1 92 ? 8.125 -12.315 -7.375 1.00 87.06 92 SER A O 1
ATOM 750 N N . ALA A 1 93 ? 7.143 -11.193 -9.045 1.00 84.81 93 ALA A N 1
ATOM 751 C CA . ALA A 1 93 ? 7.638 -9.886 -8.631 1.00 84.81 93 ALA A CA 1
ATOM 752 C C . ALA A 1 93 ? 7.128 -9.513 -7.231 1.00 84.81 93 ALA A C 1
ATOM 754 O O . ALA A 1 93 ? 7.932 -9.161 -6.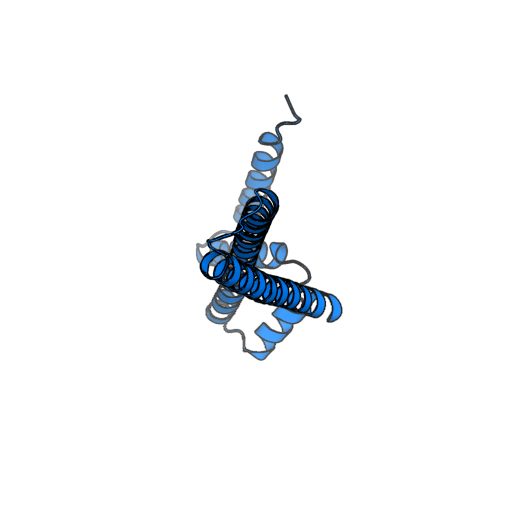378 1.00 84.81 93 ALA A O 1
ATOM 755 N N . HIS A 1 94 ? 5.837 -9.713 -6.952 1.00 81.12 94 HIS A N 1
ATOM 756 C CA . HIS A 1 94 ? 5.265 -9.533 -5.616 1.00 81.12 94 HIS A CA 1
ATOM 757 C C . HIS A 1 94 ? 5.985 -10.350 -4.538 1.00 81.12 94 HIS A C 1
ATOM 759 O O . HIS A 1 94 ? 6.150 -9.847 -3.436 1.00 81.12 94 HIS A O 1
ATOM 765 N N . ARG A 1 95 ? 6.406 -11.588 -4.841 1.00 80.50 95 ARG A N 1
ATOM 766 C CA . ARG A 1 95 ? 7.116 -12.474 -3.895 1.00 80.50 95 ARG A CA 1
ATOM 767 C C . ARG A 1 95 ? 8.565 -12.079 -3.630 1.00 80.50 95 ARG A C 1
ATOM 769 O O . ARG A 1 95 ? 9.102 -12.383 -2.570 1.00 80.50 95 ARG A O 1
ATOM 776 N N . ASN A 1 96 ? 9.205 -11.462 -4.615 1.00 78.81 96 ASN A N 1
ATOM 777 C CA . ASN A 1 96 ? 10.627 -11.135 -4.562 1.00 78.81 96 ASN A CA 1
ATOM 778 C C . ASN A 1 96 ? 10.889 -9.674 -4.191 1.00 78.81 96 ASN A C 1
ATOM 780 O O . ASN A 1 96 ? 12.038 -9.302 -3.958 1.00 78.81 96 ASN A O 1
ATOM 784 N N . LEU A 1 97 ? 9.847 -8.845 -4.141 1.00 75.25 97 LEU A N 1
ATOM 785 C CA . LEU A 1 97 ? 9.982 -7.456 -3.746 1.00 75.25 97 LEU A CA 1
ATOM 786 C C . LEU A 1 97 ? 10.265 -7.382 -2.240 1.00 75.25 97 LEU A C 1
ATOM 788 O O . LEU A 1 97 ? 9.425 -7.753 -1.423 1.00 75.25 97 LEU A O 1
ATOM 792 N N . ALA A 1 98 ? 11.465 -6.930 -1.882 1.00 63.53 98 ALA A N 1
ATOM 793 C CA . ALA A 1 98 ? 11.886 -6.823 -0.486 1.00 63.53 98 ALA A CA 1
ATOM 794 C C . ALA A 1 98 ? 11.389 -5.531 0.187 1.00 63.53 98 ALA A C 1
ATOM 796 O O . ALA A 1 98 ? 11.252 -5.495 1.407 1.00 63.53 98 ALA A O 1
ATOM 797 N N . ASP A 1 99 ? 11.141 -4.480 -0.602 1.00 73.69 99 ASP A N 1
ATOM 798 C CA . ASP A 1 99 ? 10.817 -3.137 -0.120 1.00 73.69 99 ASP A CA 1
ATOM 799 C C . ASP A 1 99 ? 9.901 -2.407 -1.115 1.00 73.69 99 ASP A C 1
ATOM 801 O O . ASP A 1 99 ? 10.186 -2.353 -2.315 1.00 73.69 99 ASP A O 1
ATOM 805 N N . TYR A 1 100 ? 8.815 -1.819 -0.608 1.00 76.88 100 TYR A N 1
ATOM 806 C CA . TYR A 1 100 ? 7.872 -1.011 -1.382 1.00 76.88 100 TYR A CA 1
ATOM 807 C C . TYR A 1 100 ? 8.522 0.219 -2.021 1.00 76.88 100 TYR A C 1
ATOM 809 O O . TYR A 1 100 ? 8.105 0.635 -3.103 1.00 76.88 100 TYR A O 1
ATOM 817 N N . THR A 1 101 ? 9.577 0.759 -1.410 1.00 81.69 101 THR A N 1
ATOM 818 C CA . THR A 1 101 ? 10.344 1.883 -1.961 1.00 81.69 101 THR A CA 1
ATOM 819 C C . THR A 1 101 ? 10.889 1.542 -3.346 1.00 81.69 101 THR A C 1
ATOM 821 O O . THR A 1 101 ? 10.718 2.316 -4.285 1.00 81.69 101 THR A O 1
ATOM 824 N N . GLN A 1 102 ? 11.422 0.329 -3.521 1.00 83.31 102 GLN A N 1
ATOM 825 C CA . GLN A 1 102 ? 11.965 -0.124 -4.805 1.00 83.31 102 GLN A CA 1
ATOM 826 C C . GLN A 1 102 ? 10.886 -0.240 -5.888 1.00 83.31 102 GLN A C 1
ATOM 828 O O . GLN A 1 102 ? 11.139 0.061 -7.056 1.00 83.31 102 GLN A O 1
ATOM 833 N N . LEU A 1 103 ? 9.664 -0.645 -5.519 1.00 87.62 103 LEU A N 1
ATOM 834 C CA . LEU A 1 103 ? 8.542 -0.663 -6.460 1.00 87.62 103 LEU A CA 1
ATOM 835 C C . LEU A 1 103 ? 8.193 0.754 -6.910 1.00 87.62 103 LEU A C 1
ATOM 837 O O . LEU A 1 103 ? 8.043 0.984 -8.108 1.00 87.62 103 LEU A O 1
ATOM 841 N N . MET A 1 104 ? 8.096 1.702 -5.977 1.00 88.50 104 MET A N 1
ATOM 842 C CA . MET A 1 104 ? 7.754 3.089 -6.298 1.00 88.50 104 MET A CA 1
ATOM 843 C C . MET A 1 104 ? 8.834 3.775 -7.140 1.00 88.50 104 MET A C 1
ATOM 845 O O . MET A 1 104 ? 8.509 4.472 -8.104 1.00 88.50 104 MET A O 1
ATOM 849 N N . GLU A 1 105 ? 10.109 3.530 -6.839 1.00 88.19 105 GLU A N 1
ATOM 850 C CA . GLU A 1 105 ? 11.243 3.981 -7.652 1.00 88.19 105 GLU A CA 1
ATOM 851 C C . GLU A 1 105 ? 11.156 3.434 -9.079 1.00 88.19 105 GLU A C 1
ATOM 853 O O . GLU A 1 105 ? 11.291 4.184 -10.051 1.00 88.19 105 GLU A O 1
ATOM 858 N N . TYR A 1 106 ? 10.862 2.139 -9.224 1.00 90.06 106 TYR A N 1
ATOM 859 C CA . TYR A 1 106 ? 10.735 1.519 -10.536 1.00 90.06 106 TYR A CA 1
ATOM 860 C C . TYR A 1 106 ? 9.517 2.033 -11.314 1.00 90.06 106 TYR A C 1
ATOM 862 O O . TYR A 1 106 ? 9.628 2.327 -12.505 1.00 90.06 106 TYR A O 1
ATOM 870 N N . VAL A 1 107 ? 8.367 2.218 -10.657 1.00 92.00 107 VAL A N 1
ATOM 871 C CA . VAL A 1 107 ? 7.194 2.853 -11.279 1.00 92.00 107 VAL A CA 1
ATOM 872 C C . VAL A 1 107 ? 7.537 4.263 -11.757 1.00 92.00 107 VAL A C 1
ATOM 874 O O . VAL A 1 107 ? 7.232 4.603 -12.901 1.00 92.00 107 VAL A O 1
ATOM 877 N N . SER A 1 108 ? 8.217 5.066 -10.933 1.00 91.06 108 SER A N 1
ATOM 878 C CA . SER A 1 108 ? 8.654 6.418 -11.304 1.00 91.06 1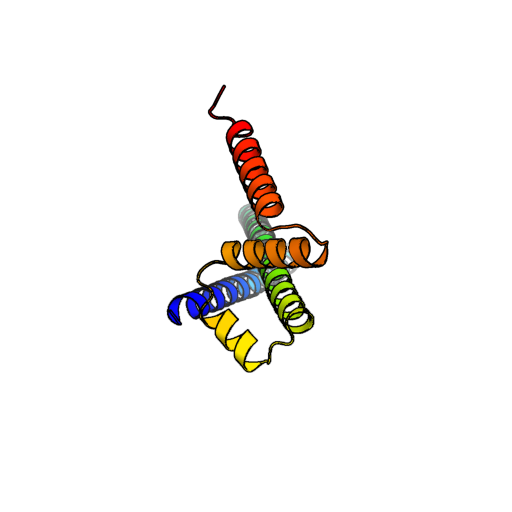08 SER A CA 1
ATOM 879 C C . SER A 1 108 ? 9.578 6.401 -12.527 1.00 91.06 108 SER A C 1
ATOM 881 O O . SER A 1 108 ? 9.354 7.146 -13.489 1.00 91.06 108 SER A O 1
ATOM 883 N N . TYR A 1 109 ? 10.553 5.484 -12.553 1.00 92.00 109 TYR A N 1
ATOM 884 C CA . TYR A 1 109 ? 11.430 5.267 -13.705 1.00 92.00 109 TYR A CA 1
ATOM 885 C C . TYR A 1 109 ? 10.631 4.954 -14.976 1.00 92.00 109 TYR A C 1
ATOM 887 O O . TYR A 1 109 ? 10.801 5.621 -16.000 1.00 92.00 109 TYR A O 1
ATOM 895 N N . VAL A 1 110 ? 9.718 3.980 -14.915 1.00 92.69 110 VAL A N 1
ATOM 896 C CA . VAL A 1 110 ? 8.896 3.568 -16.061 1.00 92.69 110 VAL A CA 1
ATOM 897 C C . VAL A 1 110 ? 8.035 4.731 -16.560 1.00 92.69 110 VAL A C 1
ATOM 899 O O . VAL A 1 110 ? 8.015 5.005 -17.761 1.00 92.69 110 VAL A O 1
ATOM 902 N N . VAL A 1 111 ? 7.392 5.481 -15.662 1.00 92.25 111 VAL A N 1
ATOM 903 C CA . VAL A 1 111 ? 6.611 6.677 -16.020 1.00 92.25 111 VAL A CA 1
ATOM 904 C C . VAL A 1 111 ? 7.483 7.720 -16.722 1.00 92.25 111 VAL A C 1
ATOM 906 O O . VAL A 1 111 ? 7.071 8.283 -17.738 1.00 92.25 111 VAL A O 1
ATOM 909 N N . ALA A 1 112 ? 8.691 7.981 -16.223 1.00 91.06 112 ALA A N 1
ATOM 910 C CA . ALA A 1 112 ? 9.599 8.942 -16.838 1.00 91.06 112 ALA A CA 1
ATOM 911 C C . ALA A 1 112 ? 10.069 8.490 -18.231 1.00 91.06 112 ALA A C 1
ATOM 913 O O . ALA A 1 112 ? 10.137 9.312 -19.147 1.00 91.06 112 ALA A O 1
ATOM 914 N N . ARG A 1 113 ? 10.323 7.190 -18.428 1.00 91.88 113 ARG A N 1
ATOM 915 C CA . ARG A 1 113 ? 10.669 6.632 -19.746 1.00 91.88 113 ARG A CA 1
ATOM 916 C C . ARG A 1 113 ? 9.515 6.739 -20.737 1.00 91.88 113 ARG A C 1
ATOM 918 O O . ARG A 1 113 ? 9.748 7.155 -21.868 1.00 91.88 113 ARG A O 1
ATOM 925 N N . ILE A 1 114 ? 8.279 6.460 -20.315 1.00 91.12 114 ILE A N 1
ATOM 926 C CA . ILE A 1 114 ? 7.078 6.657 -21.151 1.00 91.12 114 ILE A CA 1
ATOM 927 C C . ILE A 1 114 ? 6.936 8.126 -21.567 1.00 91.12 114 ILE A C 1
ATOM 929 O O . ILE A 1 114 ? 6.577 8.418 -22.704 1.00 91.12 114 ILE A O 1
ATOM 933 N N . LYS A 1 115 ? 7.269 9.062 -20.670 1.00 92.06 115 LYS A N 1
ATOM 934 C CA . LYS A 1 115 ? 7.280 10.507 -20.955 1.00 92.06 115 LYS A CA 1
ATOM 935 C C . LYS A 1 115 ? 8.442 10.961 -21.853 1.00 92.06 115 LYS A C 1
ATOM 937 O O . LYS A 1 115 ? 8.528 12.145 -22.165 1.00 92.06 115 LYS A O 1
ATOM 942 N N . GLY A 1 116 ? 9.320 10.052 -22.280 1.00 91.81 116 GLY A N 1
ATOM 943 C CA . GLY A 1 116 ? 10.426 10.341 -23.193 1.00 91.81 116 GLY A CA 1
ATOM 944 C C . GLY A 1 116 ? 11.711 10.817 -22.513 1.00 91.81 116 GLY A C 1
ATOM 945 O O . GLY A 1 116 ? 12.630 11.255 -23.203 1.00 91.81 116 GLY A O 1
ATOM 946 N N . SER A 1 117 ? 11.813 10.721 -21.184 1.00 92.75 117 SER A N 1
ATOM 947 C CA . SER A 1 117 ? 13.049 11.059 -20.476 1.00 92.75 117 SER A CA 1
ATOM 948 C C . SER A 1 117 ? 14.159 10.045 -20.771 1.00 92.75 117 SER A C 1
ATOM 950 O O . SER A 1 117 ? 13.948 8.829 -20.833 1.00 92.75 117 SER A O 1
ATOM 952 N N . SER A 1 118 ? 15.376 10.554 -20.935 1.00 91.69 118 SER A N 1
ATOM 953 C CA . SER A 1 118 ? 16.599 9.747 -20.979 1.00 91.69 118 SER A CA 1
ATOM 954 C C . SER A 1 118 ? 17.043 9.333 -19.576 1.00 91.69 118 SER A C 1
ATOM 956 O O . SER A 1 118 ? 16.726 10.011 -18.599 1.00 91.69 118 SER A O 1
ATOM 958 N N . ASP A 1 119 ? 17.848 8.274 -19.475 1.00 89.88 119 ASP A N 1
ATOM 959 C CA . ASP A 1 119 ? 18.353 7.798 -18.180 1.00 89.88 119 ASP A CA 1
ATOM 960 C C . ASP A 1 119 ? 19.137 8.897 -17.439 1.00 89.88 119 ASP A C 1
ATOM 962 O O . ASP A 1 119 ? 18.924 9.123 -16.252 1.00 89.88 119 ASP A O 1
ATOM 966 N N . LYS A 1 120 ? 19.927 9.705 -18.164 1.00 88.06 120 LYS A N 1
ATOM 967 C CA . LYS A 1 120 ? 20.641 10.862 -17.592 1.00 88.06 120 LYS A CA 1
ATOM 968 C C . LYS A 1 120 ? 19.706 11.908 -16.979 1.00 88.06 120 LYS A C 1
ATOM 970 O O . LYS A 1 120 ? 20.051 12.522 -15.974 1.00 88.06 120 LYS A O 1
ATOM 975 N N . GLN A 1 121 ? 18.546 12.146 -17.593 1.00 87.38 121 GLN A N 1
ATOM 976 C CA . GLN A 1 121 ? 17.555 13.090 -17.065 1.00 87.38 121 GLN A CA 1
ATOM 977 C C . GLN A 1 121 ? 16.862 12.527 -15.825 1.00 87.38 121 GLN A C 1
ATOM 979 O O . GLN A 1 121 ? 16.623 13.272 -14.880 1.00 87.38 121 GLN A O 1
ATOM 984 N N . ILE A 1 122 ? 16.578 11.224 -15.807 1.00 87.56 122 ILE A N 1
ATOM 985 C CA . ILE A 1 122 ? 15.960 10.553 -14.660 1.00 87.56 122 ILE A CA 1
ATOM 986 C C . ILE A 1 122 ? 16.916 10.557 -13.462 1.00 87.56 122 ILE A C 1
ATOM 988 O O . ILE A 1 122 ? 16.528 10.970 -12.373 1.00 87.56 122 ILE A O 1
ATOM 992 N N . GLU A 1 123 ? 18.189 10.212 -13.670 1.00 87.44 123 GLU A N 1
ATOM 993 C CA . GLU A 1 123 ? 19.217 10.290 -12.625 1.00 87.44 123 GLU A CA 1
ATOM 994 C C . GLU A 1 123 ? 19.387 11.712 -12.076 1.00 87.44 123 GLU A C 1
ATOM 996 O O . GLU A 1 123 ? 19.581 11.902 -10.876 1.00 87.44 123 GLU A O 1
ATOM 1001 N N . ALA A 1 124 ? 19.328 12.726 -12.943 1.00 84.62 124 ALA A N 1
ATOM 1002 C CA . ALA A 1 124 ? 19.432 14.119 -12.521 1.00 84.62 124 ALA A CA 1
ATOM 1003 C C . ALA A 1 124 ? 18.235 14.554 -11.658 1.00 84.62 124 ALA A C 1
ATOM 1005 O O . ALA A 1 124 ? 18.422 15.297 -10.695 1.00 84.62 124 ALA A O 1
ATOM 1006 N N . LEU A 1 125 ? 17.024 14.082 -11.974 1.00 81.81 125 LEU A N 1
ATOM 1007 C CA . LEU A 1 125 ? 15.825 14.328 -11.168 1.00 81.81 125 LEU A CA 1
ATOM 1008 C C . LEU A 1 125 ? 15.917 13.638 -9.803 1.00 81.81 125 LEU A C 1
ATOM 1010 O O . LEU A 1 125 ? 15.707 14.302 -8.790 1.00 81.81 125 LEU A O 1
ATOM 1014 N N . ALA A 1 126 ? 16.335 12.369 -9.771 1.00 81.06 126 ALA A N 1
ATOM 1015 C CA . ALA A 1 126 ? 16.516 11.618 -8.528 1.00 81.06 126 ALA A CA 1
ATOM 1016 C C . ALA A 1 126 ? 17.544 12.289 -7.596 1.00 81.06 126 ALA A C 1
ATOM 1018 O O . ALA A 1 126 ? 17.279 12.510 -6.416 1.00 81.06 126 ALA A O 1
ATOM 1019 N N . LYS A 1 127 ? 18.690 12.726 -8.140 1.00 80.06 127 LYS A N 1
ATOM 1020 C CA . LYS A 1 127 ? 19.711 13.472 -7.378 1.00 80.06 127 LYS A CA 1
ATOM 1021 C C . LYS A 1 127 ? 19.186 14.805 -6.847 1.00 80.06 127 LYS A C 1
ATOM 1023 O O . LYS A 1 127 ? 19.560 15.225 -5.756 1.00 80.06 127 LYS A O 1
ATOM 1028 N N . LYS A 1 128 ? 18.330 15.491 -7.610 1.00 74.88 128 LYS A N 1
ATOM 1029 C CA . LYS A 1 128 ? 17.724 16.758 -7.184 1.00 74.88 128 LYS A CA 1
ATOM 1030 C C . LYS A 1 128 ? 16.746 16.552 -6.024 1.00 74.88 128 LYS A C 1
ATOM 1032 O O . LYS A 1 128 ? 16.756 17.349 -5.091 1.00 74.88 128 LYS A O 1
ATOM 1037 N N . GLU A 1 129 ? 15.934 15.498 -6.060 1.00 74.44 129 GLU A N 1
ATOM 1038 C CA . GLU A 1 129 ? 15.041 15.137 -4.951 1.00 74.44 129 GLU A CA 1
ATOM 1039 C C . GLU A 1 129 ? 15.817 14.775 -3.681 1.00 74.44 129 GLU A C 1
ATOM 1041 O O . GLU A 1 129 ? 15.457 15.238 -2.599 1.00 74.44 129 GLU A O 1
ATOM 1046 N N . GLU A 1 130 ? 16.932 14.053 -3.808 1.00 74.50 130 GLU A N 1
ATOM 1047 C CA . GLU A 1 130 ? 17.796 13.710 -2.672 1.00 74.50 130 GLU A CA 1
ATOM 1048 C C . GLU A 1 130 ? 18.405 14.958 -2.000 1.00 74.50 130 GLU A C 1
ATOM 1050 O O . GLU A 1 130 ? 18.483 15.043 -0.773 1.00 74.50 130 GLU A O 1
ATOM 1055 N N . ILE A 1 131 ? 18.809 15.959 -2.792 1.00 70.06 131 ILE A N 1
ATOM 1056 C CA . ILE A 1 131 ? 19.334 17.235 -2.279 1.00 70.06 131 ILE A CA 1
ATOM 1057 C C . ILE A 1 131 ? 18.239 18.012 -1.535 1.00 70.06 131 ILE A C 1
ATOM 1059 O O . ILE A 1 131 ? 18.467 18.457 -0.412 1.00 70.06 131 ILE A O 1
ATOM 1063 N N . ILE A 1 132 ? 17.035 18.113 -2.109 1.00 70.62 132 ILE A N 1
ATOM 1064 C CA . ILE A 1 132 ? 15.903 18.825 -1.491 1.00 70.62 132 ILE A CA 1
ATOM 1065 C C . ILE A 1 132 ? 15.495 18.177 -0.160 1.00 70.62 132 ILE A C 1
ATOM 1067 O O . ILE A 1 132 ? 15.162 18.883 0.790 1.00 70.62 132 ILE A O 1
ATOM 1071 N N . GLN A 1 133 ? 15.522 16.845 -0.062 1.00 67.75 133 GLN A N 1
ATOM 1072 C CA . GLN A 1 133 ? 15.237 16.157 1.200 1.00 67.75 133 GLN A CA 1
ATOM 1073 C C . GLN A 1 133 ? 16.307 16.428 2.267 1.00 67.75 133 GLN A C 1
ATOM 1075 O O . GLN A 1 133 ? 15.960 16.632 3.427 1.00 67.75 133 GLN A O 1
ATOM 1080 N N . LYS A 1 134 ? 17.589 16.502 1.884 1.00 66.12 134 LYS A N 1
ATOM 1081 C CA . LYS A 1 134 ? 18.695 16.830 2.804 1.00 66.12 134 LYS A CA 1
ATOM 1082 C C . LYS A 1 134 ? 18.692 18.286 3.275 1.00 66.12 134 LYS A C 1
ATOM 1084 O O . LYS A 1 134 ? 19.218 18.565 4.348 1.00 66.12 134 LYS A O 1
ATOM 1089 N N . GLU A 1 135 ? 18.145 19.205 2.483 1.00 62.03 135 GLU A N 1
ATOM 1090 C CA . GLU A 1 135 ? 17.985 20.621 2.852 1.00 62.03 135 GLU A CA 1
ATOM 1091 C C . GLU A 1 135 ? 16.757 20.871 3.737 1.00 62.03 135 GLU A C 1
ATOM 1093 O O . GLU A 1 135 ? 16.731 21.839 4.487 1.00 62.03 135 GLU A O 1
ATOM 1098 N N . LYS A 1 136 ? 15.752 19.989 3.693 1.00 59.38 136 LYS A N 1
ATOM 1099 C CA . LYS A 1 136 ? 14.571 20.044 4.568 1.00 59.38 136 LYS A CA 1
ATOM 1100 C C . LYS A 1 136 ? 14.767 19.366 5.927 1.00 59.38 136 LYS A C 1
ATOM 1102 O O . LYS A 1 136 ? 13.802 19.294 6.684 1.00 59.38 136 LYS A O 1
ATOM 1107 N N . ASP A 1 137 ? 15.960 18.855 6.238 1.00 53.62 137 ASP A N 1
ATOM 1108 C CA . ASP A 1 137 ? 16.252 18.275 7.551 1.00 53.62 137 ASP A CA 1
ATOM 1109 C C . ASP A 1 137 ? 16.309 19.395 8.611 1.00 53.62 137 ASP A C 1
ATOM 1111 O O . ASP A 1 137 ? 17.242 20.203 8.589 1.00 53.62 137 ASP A O 1
ATOM 1115 N N . PRO A 1 138 ? 15.350 19.463 9.557 1.00 60.44 138 PRO A N 1
ATOM 1116 C CA . PRO A 1 138 ? 15.302 20.518 10.569 1.00 60.44 138 PRO A CA 1
ATOM 1117 C C . PRO A 1 138 ? 16.461 20.448 11.576 1.00 60.44 138 PRO A C 1
ATOM 1119 O O . PRO A 1 138 ? 16.539 21.287 12.465 1.00 60.44 138 PRO A O 1
ATOM 1122 N N . LYS A 1 139 ? 17.359 19.457 11.474 1.00 62.03 139 LYS A N 1
ATOM 1123 C CA . LYS A 1 139 ? 18.569 19.344 12.306 1.00 62.03 139 LYS A CA 1
ATOM 1124 C C . LYS A 1 139 ? 19.789 20.092 11.751 1.00 62.03 139 LYS A C 1
ATOM 1126 O O . LYS A 1 139 ? 20.885 19.921 12.286 1.00 62.03 139 LYS A O 1
ATOM 1131 N N . LYS A 1 140 ? 19.631 20.864 10.671 1.00 54.00 140 LYS A N 1
ATOM 1132 C CA . LYS A 1 140 ? 20.702 21.669 10.058 1.00 54.00 140 LYS A CA 1
ATOM 1133 C C . LYS A 1 140 ? 20.598 23.184 10.278 1.00 54.00 140 LYS A C 1
ATOM 1135 O O . LYS A 1 140 ? 21.366 23.899 9.641 1.00 54.00 140 LYS A O 1
ATOM 1140 N N . ASP A 1 141 ? 19.750 23.631 11.204 1.00 42.16 141 ASP A N 1
ATOM 1141 C CA . ASP A 1 141 ? 19.788 24.986 11.780 1.00 42.16 141 ASP A CA 1
ATOM 1142 C C . ASP A 1 141 ? 20.059 24.932 13.292 1.00 42.16 141 ASP A C 1
ATOM 1144 O O . ASP A 1 141 ? 19.437 24.086 13.979 1.00 42.16 141 ASP A O 1
#

Radius of gyration: 23.26 Å; chains: 1; bounding box: 50×41×62 Å

pLDDT: mean 80.64, std 12.73, range [42.16, 95.0]

Secondary structure (DSSP, 8-state):
-HHHHHHHHHHHHHHHHHHHHHHHHHHHHHHHHHH-TT---HHHHHHHHHHHHHHHHHHHHHHHHHHHHHHHHHHHHHHHHHHT--HHHHHHHHHH---HHHHHHHHHHHHHHHTT--HHHHHHHHHHHHHHHHHS-GGG-

Foldseek 3Di:
DQVVLVVLVVVLVVLVVVLVVLVVVLVVLVVVCVVPVPDDDPVSVVVSVVSVVVSVVSVVVSVVSVVLVVVQVVLLVVCCVLVVDDPVVSVVCSSPDPDVVVSVLVSQVSVCVVVVDDPVRSVVVVVVVVVVVVVPPPVPD